Protein AF-A0A6A3SHB7-F1 (afdb_monomer_lite)

pLDDT: mean 80.16, std 18.1, range [39.59, 96.56]

Organism: NCBI:txid53985

Structure (mmCIF, N/CA/C/O backbone):
data_AF-A0A6A3SHB7-F1
#
_entry.id   AF-A0A6A3SHB7-F1
#
loop_
_atom_site.group_PDB
_atom_site.id
_atom_site.type_symbol
_atom_site.label_atom_id
_atom_site.label_alt_id
_atom_site.label_comp_id
_atom_site.label_asym_id
_atom_site.label_entity_id
_atom_site.label_seq_id
_atom_site.pdbx_PDB_ins_code
_atom_site.Cartn_x
_atom_site.Cartn_y
_atom_site.Cartn_z
_atom_site.occupancy
_atom_site.B_iso_or_equiv
_atom_site.auth_seq_id
_atom_site.auth_comp_id
_atom_site.auth_asym_id
_atom_site.auth_atom_id
_atom_site.pdbx_PDB_model_num
ATOM 1 N N . MET A 1 1 ? -2.417 3.297 26.818 1.00 39.59 1 MET A N 1
ATOM 2 C CA . MET A 1 1 ? -1.927 4.211 25.766 1.00 39.59 1 MET A CA 1
ATOM 3 C C . MET A 1 1 ? -0.865 3.460 24.987 1.00 39.59 1 MET A C 1
ATOM 5 O O . MET A 1 1 ? 0.137 3.090 25.580 1.00 39.59 1 MET A O 1
ATOM 9 N N . VAL A 1 2 ? -1.130 3.125 23.724 1.00 41.06 2 VAL A N 1
ATOM 10 C CA . VAL A 1 2 ? -0.128 2.507 22.845 1.00 41.06 2 VAL A CA 1
ATOM 11 C C . VAL A 1 2 ? 0.619 3.651 22.170 1.00 41.06 2 VAL A C 1
ATOM 13 O O . VAL A 1 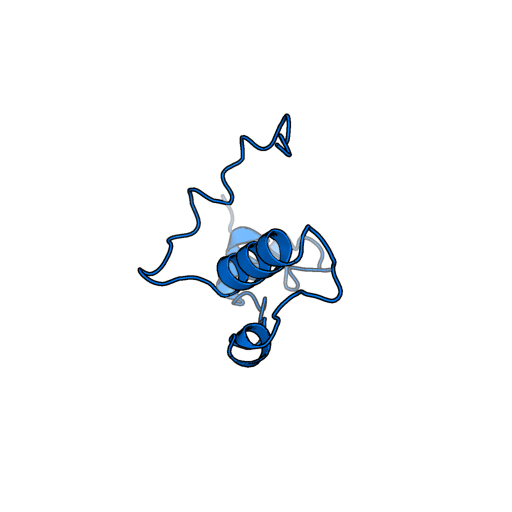2 ? 0.021 4.399 21.402 1.00 41.06 2 VAL A O 1
ATOM 16 N N . THR A 1 3 ? 1.890 3.837 22.510 1.00 46.34 3 THR A N 1
ATOM 17 C CA . THR A 1 3 ? 2.760 4.867 21.932 1.00 46.34 3 THR A CA 1
ATOM 18 C C . THR A 1 3 ? 3.790 4.209 21.026 1.00 46.34 3 THR A C 1
ATOM 20 O O . THR A 1 3 ? 4.612 3.413 21.473 1.00 46.34 3 THR A O 1
ATOM 23 N N . PHE A 1 4 ? 3.748 4.548 19.739 1.00 52.81 4 PHE A N 1
ATOM 24 C CA . PHE A 1 4 ? 4.756 4.136 18.767 1.00 52.81 4 PHE A CA 1
ATOM 25 C C . PHE A 1 4 ? 5.899 5.158 18.788 1.00 52.81 4 PHE A C 1
ATOM 27 O O . PHE A 1 4 ? 5.711 6.314 18.420 1.00 52.81 4 PHE A O 1
ATOM 34 N N . ASN A 1 5 ? 7.077 4.741 19.258 1.00 58.69 5 ASN A N 1
ATOM 35 C CA . ASN A 1 5 ? 8.207 5.627 19.578 1.00 58.69 5 ASN A CA 1
ATOM 36 C C . ASN A 1 5 ? 8.991 6.142 18.348 1.00 58.69 5 ASN A C 1
ATOM 38 O O . ASN A 1 5 ? 9.969 6.866 18.489 1.00 58.69 5 ASN A O 1
ATOM 42 N N . THR A 1 6 ? 8.599 5.772 17.128 1.00 58.16 6 THR A N 1
ATOM 43 C CA . THR A 1 6 ? 9.140 6.333 15.880 1.00 58.16 6 THR A CA 1
ATOM 44 C C . THR A 1 6 ? 8.234 5.927 14.726 1.00 58.16 6 THR A C 1
ATOM 46 O O . THR A 1 6 ? 8.255 4.791 14.273 1.00 58.16 6 THR A O 1
ATOM 49 N N . SER A 1 7 ? 7.414 6.866 14.262 1.00 49.66 7 SER A N 1
ATOM 50 C CA . SER A 1 7 ? 6.945 6.893 12.874 1.00 49.66 7 SER A CA 1
ATOM 51 C C . SER A 1 7 ? 6.608 8.336 12.502 1.00 49.66 7 SER A C 1
ATOM 53 O O . SER A 1 7 ? 5.469 8.690 12.221 1.00 49.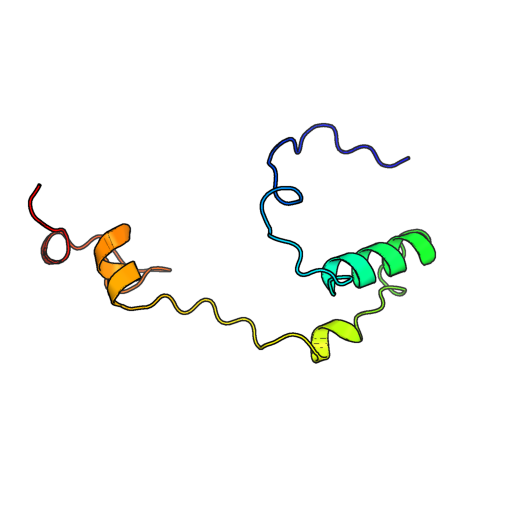66 7 SER A O 1
ATOM 55 N N . ILE A 1 8 ? 7.626 9.198 12.550 1.00 53.25 8 ILE A N 1
ATOM 56 C CA . ILE A 1 8 ? 7.556 10.595 12.086 1.00 53.25 8 ILE A CA 1
ATOM 57 C C . ILE A 1 8 ? 7.424 10.701 10.558 1.00 53.25 8 ILE A C 1
ATOM 59 O O . ILE A 1 8 ? 7.158 11.779 10.035 1.00 53.25 8 ILE A O 1
ATOM 63 N N . HIS A 1 9 ? 7.510 9.590 9.823 1.00 45.53 9 HIS A N 1
ATOM 64 C CA . HIS A 1 9 ? 7.130 9.554 8.415 1.00 45.53 9 HIS A CA 1
ATOM 65 C C . HIS A 1 9 ? 5.636 9.271 8.257 1.00 45.53 9 HIS A C 1
ATOM 67 O O . HIS A 1 9 ? 5.204 8.160 7.975 1.00 45.53 9 HIS A O 1
ATOM 73 N N . GLY A 1 10 ? 4.843 10.321 8.485 1.00 50.53 10 GLY A N 1
ATOM 74 C CA . GLY A 1 10 ? 4.139 11.010 7.398 1.00 50.53 10 GLY A CA 1
ATOM 75 C C . GLY A 1 10 ? 3.086 10.262 6.579 1.00 50.53 10 GLY A C 1
ATOM 76 O O . GLY A 1 10 ? 2.469 10.903 5.734 1.00 50.53 10 GLY A O 1
ATOM 77 N N . ALA A 1 11 ? 2.822 8.977 6.820 1.00 51.28 11 ALA A N 1
ATOM 78 C CA . ALA A 1 11 ? 1.772 8.254 6.102 1.00 51.28 11 ALA A CA 1
ATOM 79 C C . ALA A 1 11 ? 0.382 8.863 6.355 1.00 51.28 11 ALA A C 1
ATOM 81 O O . ALA A 1 11 ? -0.468 8.819 5.482 1.00 51.28 11 ALA A O 1
ATOM 82 N N . LEU A 1 12 ? 0.170 9.483 7.522 1.00 49.88 12 LEU A N 1
ATOM 83 C CA . LEU A 1 12 ? -1.099 10.126 7.877 1.00 49.88 12 LEU A CA 1
ATOM 84 C C . LEU A 1 12 ? -1.242 11.568 7.355 1.00 49.88 12 LEU A C 1
ATOM 86 O O . LEU A 1 12 ? -2.356 12.076 7.331 1.00 49.88 12 LEU A O 1
ATOM 90 N N . VAL A 1 13 ? -0.146 12.246 6.983 1.00 48.59 13 VAL A N 1
ATOM 91 C CA . VAL A 1 13 ? -0.164 13.686 6.634 1.00 48.59 13 VAL A CA 1
ATOM 92 C C . VAL A 1 13 ? -0.272 13.918 5.125 1.00 48.59 13 VAL A C 1
ATOM 94 O O . VAL A 1 13 ? -0.893 14.890 4.708 1.00 48.5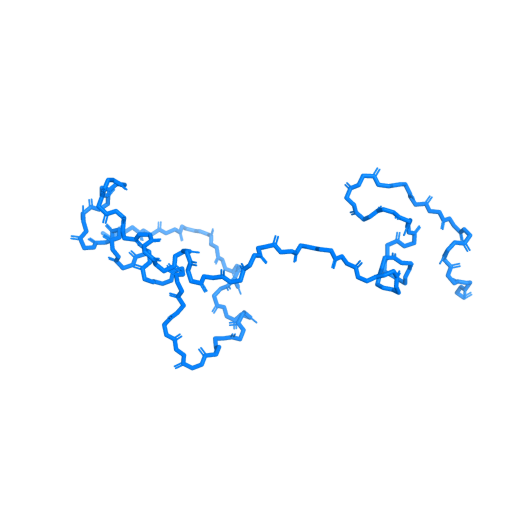9 13 VAL A O 1
ATOM 97 N N . TRP A 1 14 ? 0.318 13.043 4.304 1.00 41.78 14 TRP A N 1
ATOM 98 C CA . TRP A 1 14 ? 0.427 13.264 2.853 1.00 41.78 14 TRP A CA 1
ATOM 99 C C . TRP A 1 14 ? -0.605 12.524 2.007 1.00 41.78 14 TRP A C 1
ATOM 101 O O . TRP A 1 14 ? -0.835 12.910 0.862 1.00 41.78 14 TRP A O 1
ATOM 111 N N . THR A 1 15 ? -1.263 11.493 2.536 1.00 51.19 15 THR A N 1
ATOM 112 C CA . THR A 1 15 ? -2.455 10.962 1.874 1.00 51.19 15 THR A CA 1
ATOM 113 C C . THR A 1 15 ? -3.560 11.989 2.025 1.00 51.19 15 THR A C 1
ATOM 115 O O . THR A 1 15 ? -4.119 12.126 3.112 1.00 51.19 15 THR A O 1
ATOM 118 N N . MET A 1 16 ? -3.847 12.715 0.943 1.00 46.59 16 MET A N 1
ATOM 119 C CA . MET A 1 16 ? -5.025 13.569 0.828 1.00 46.59 16 MET A CA 1
ATOM 120 C C . MET A 1 16 ? -6.237 12.747 1.273 1.00 46.59 16 MET A C 1
ATOM 122 O O . MET A 1 16 ? -6.685 11.847 0.563 1.00 46.59 16 MET A O 1
ATOM 126 N N . MET A 1 17 ? -6.718 13.005 2.487 1.00 53.06 17 MET A N 1
ATOM 127 C CA . MET A 1 17 ? -7.999 12.494 2.932 1.00 53.06 17 MET A CA 1
ATOM 128 C C . MET A 1 17 ? -9.029 13.245 2.102 1.00 53.06 17 MET A C 1
ATOM 130 O O . MET A 1 17 ? -9.288 14.423 2.347 1.00 53.06 17 MET A O 1
ATOM 134 N N . ASP A 1 18 ? -9.603 12.571 1.105 1.00 52.81 18 ASP A N 1
ATOM 135 C CA . ASP A 1 18 ? -10.947 12.941 0.682 1.00 52.81 18 ASP A CA 1
ATOM 136 C C . ASP A 1 18 ? -11.804 13.027 1.953 1.00 52.81 18 ASP A C 1
ATOM 138 O O . ASP A 1 18 ? -11.606 12.261 2.897 1.00 52.81 18 ASP A O 1
ATOM 142 N N . SER A 1 19 ? -12.679 14.017 2.009 1.00 56.88 19 SER A N 1
ATOM 143 C CA . SER A 1 19 ? -13.365 14.556 3.193 1.00 56.88 19 SER A CA 1
ATOM 144 C C . SER A 1 19 ? -14.230 13.572 4.020 1.00 56.88 19 SER A C 1
ATOM 146 O O . SER A 1 19 ? -15.004 14.002 4.876 1.00 56.88 19 SER A O 1
ATOM 148 N N . GLY A 1 20 ? -14.101 12.256 3.813 1.00 63.94 20 GLY A N 1
ATOM 149 C CA . GLY A 1 20 ? -14.796 11.177 4.512 1.00 63.94 20 GLY A CA 1
ATOM 150 C C . GLY A 1 20 ? -13.897 10.237 5.334 1.00 63.94 20 GLY A C 1
ATOM 151 O O . GLY A 1 20 ? -12.672 10.195 5.225 1.00 63.94 20 GLY A O 1
ATOM 152 N N . THR A 1 21 ? -14.530 9.432 6.193 1.00 78.12 21 THR A N 1
ATOM 153 C CA . THR A 1 21 ? -13.860 8.366 6.956 1.00 78.12 21 THR A CA 1
ATOM 154 C C . THR A 1 21 ? -13.407 7.244 6.018 1.00 78.12 21 THR A C 1
ATOM 156 O O . THR A 1 21 ? -14.239 6.507 5.485 1.00 78.12 21 THR A O 1
ATOM 159 N N . THR A 1 22 ? -12.093 7.069 5.851 1.00 85.00 22 THR A N 1
ATOM 160 C CA . THR A 1 22 ? -11.533 5.984 5.030 1.00 85.00 22 THR A CA 1
ATOM 161 C C . THR A 1 22 ? -11.831 4.608 5.633 1.00 85.00 22 THR A C 1
ATOM 163 O O . THR A 1 22 ? -12.002 4.464 6.848 1.00 85.00 22 THR A O 1
ATOM 166 N N . CYS A 1 23 ? -11.843 3.560 4.801 1.00 90.19 23 CYS A N 1
ATOM 167 C CA . CYS A 1 23 ? -12.006 2.188 5.295 1.00 90.19 23 CYS A CA 1
ATOM 168 C C . CYS A 1 23 ? -10.905 1.800 6.301 1.00 90.19 23 CYS A C 1
ATOM 170 O O . CYS A 1 23 ? -11.189 1.169 7.316 1.00 90.19 23 CYS A O 1
ATOM 172 N N . GLY A 1 24 ? -9.669 2.274 6.097 1.00 88.00 24 GLY A N 1
ATOM 173 C CA . GLY A 1 24 ? -8.575 2.075 7.052 1.00 88.00 24 GLY A CA 1
ATOM 174 C C . GLY A 1 24 ? -8.876 2.652 8.440 1.00 88.00 24 GLY A C 1
ATOM 175 O O . GLY A 1 24 ? -8.643 1.985 9.448 1.00 88.00 24 GLY A O 1
ATOM 176 N N . VAL A 1 25 ? -9.469 3.850 8.508 1.00 89.31 25 VAL A N 1
ATOM 177 C CA . VAL A 1 25 ? -9.887 4.457 9.783 1.00 89.31 25 VAL A CA 1
ATOM 178 C C . VAL A 1 25 ? -11.047 3.682 10.419 1.00 89.31 25 VAL A C 1
ATOM 180 O O . VAL A 1 25 ? -11.034 3.490 11.633 1.00 89.31 25 VAL A O 1
ATOM 183 N N . LYS A 1 26 ? -12.011 3.175 9.633 1.00 91.12 26 LYS A N 1
ATOM 184 C CA . LYS A 1 26 ? -13.110 2.327 10.147 1.00 91.12 26 LYS A CA 1
ATOM 185 C C . LYS A 1 26 ? -12.585 1.029 10.772 1.00 91.12 26 LYS A C 1
ATOM 187 O O . LYS A 1 26 ? -12.966 0.685 11.891 1.00 91.12 26 LYS A O 1
ATOM 192 N N . ILE A 1 27 ? -11.649 0.358 10.097 1.00 94.38 27 ILE A N 1
ATOM 193 C CA . ILE A 1 27 ? -10.977 -0.842 10.616 1.00 94.38 27 ILE A CA 1
ATOM 194 C C . ILE A 1 27 ? -10.244 -0.513 11.921 1.00 94.38 27 ILE A C 1
ATOM 196 O O . ILE A 1 27 ? -10.426 -1.217 12.916 1.00 94.38 27 ILE A O 1
ATOM 200 N N . LEU A 1 28 ? -9.466 0.575 11.955 1.00 91.81 28 LEU A N 1
ATOM 201 C CA . LEU A 1 28 ? -8.745 0.995 13.159 1.00 91.81 28 LEU A CA 1
ATOM 202 C C . LEU A 1 28 ? -9.697 1.311 14.323 1.00 91.81 28 LEU A C 1
ATOM 204 O O . LEU A 1 28 ? -9.453 0.878 15.448 1.00 91.81 28 LEU A O 1
ATOM 208 N N . ALA A 1 29 ? -10.798 2.014 14.061 1.00 90.06 29 ALA A N 1
ATOM 209 C CA . ALA A 1 29 ? -11.816 2.294 15.067 1.00 90.06 29 ALA A CA 1
ATOM 210 C C . ALA A 1 29 ? -12.414 0.993 15.630 1.00 90.06 29 ALA A C 1
ATOM 212 O O . ALA A 1 29 ? -12.465 0.826 16.847 1.00 90.06 29 ALA A O 1
ATOM 213 N N . SER A 1 30 ? -12.767 0.031 14.769 1.00 95.00 30 SER A N 1
ATOM 214 C CA . SER A 1 30 ? -13.302 -1.271 15.201 1.00 95.00 30 SER A CA 1
ATOM 215 C C . SER A 1 30 ? -12.305 -2.078 16.045 1.00 95.00 30 SER A C 1
ATOM 217 O O . SER A 1 30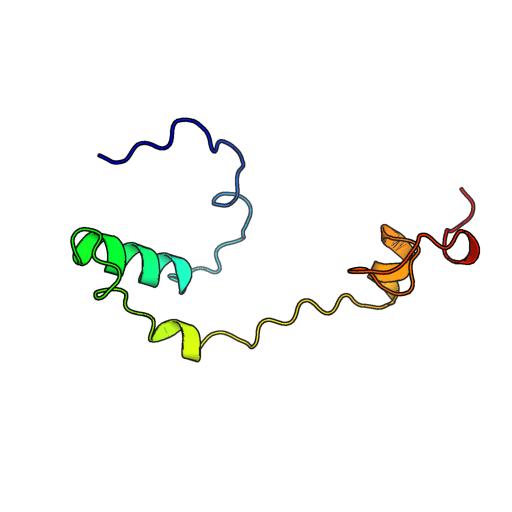 ? -12.685 -2.715 17.028 1.00 95.00 30 SER A O 1
ATOM 219 N N . TYR A 1 31 ? -11.007 -1.997 15.733 1.00 95.25 31 TYR A N 1
ATOM 220 C CA . TYR A 1 31 ? -9.949 -2.608 16.537 1.00 95.25 31 TYR A CA 1
ATOM 221 C C . TYR A 1 31 ? -9.909 -2.029 17.954 1.00 95.25 31 TYR A C 1
ATOM 223 O O . TYR A 1 31 ? -9.846 -2.773 18.932 1.00 95.25 31 TYR A O 1
ATOM 231 N N . VAL A 1 32 ? -9.982 -0.701 18.078 1.00 94.56 32 VAL A N 1
ATOM 232 C CA .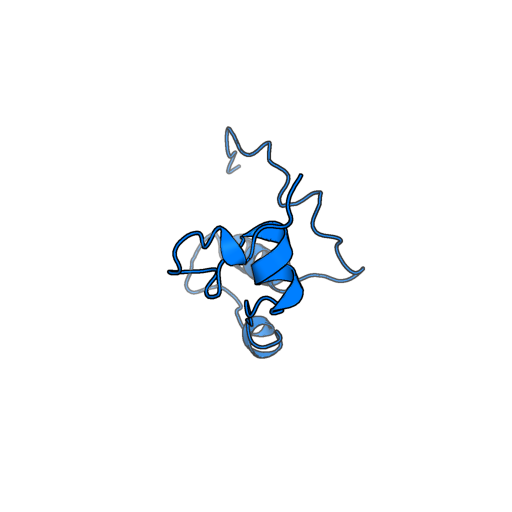 VAL A 1 32 ? -9.983 -0.020 19.380 1.00 94.56 32 VAL A CA 1
ATOM 233 C C . VAL A 1 32 ? -11.257 -0.345 20.161 1.00 94.56 32 VAL A C 1
ATOM 235 O O . VAL A 1 32 ? -11.174 -0.714 21.332 1.00 94.56 32 VAL A O 1
ATOM 238 N N . SER A 1 33 ? -12.423 -0.286 19.513 1.00 94.44 33 SER A N 1
ATOM 239 C CA . SER A 1 33 ? -13.712 -0.626 20.129 1.00 94.44 33 SER A CA 1
ATOM 240 C C . SER A 1 33 ? -13.818 -2.095 20.548 1.00 94.44 33 SER A C 1
ATOM 242 O O . SER A 1 33 ? -14.587 -2.416 21.448 1.00 94.44 33 SER A O 1
ATOM 244 N N . SER A 1 34 ? -13.033 -2.985 19.935 1.00 96.38 34 SER A N 1
ATOM 245 C CA . SER A 1 34 ? -12.945 -4.404 20.297 1.00 96.38 34 SER A CA 1
ATOM 246 C C . SER A 1 34 ? -11.805 -4.729 21.271 1.00 96.38 34 SER A C 1
ATOM 248 O O . SER A 1 34 ? -11.438 -5.898 21.407 1.00 96.38 34 SER A O 1
ATOM 250 N N . GLU A 1 35 ? -11.246 -3.730 21.965 1.00 96.12 35 GLU A N 1
ATOM 251 C CA . GLU A 1 35 ? -10.143 -3.895 22.931 1.00 96.12 35 GLU A CA 1
ATOM 252 C C . GLU A 1 35 ? -8.890 -4.540 22.310 1.00 96.12 35 GLU A C 1
ATOM 254 O O . GLU A 1 35 ? -8.156 -5.285 22.959 1.00 96.12 35 GLU A O 1
ATOM 259 N N . GLY A 1 36 ? -8.656 -4.293 21.021 1.00 93.00 36 GLY A N 1
ATOM 260 C CA . GLY A 1 36 ? -7.542 -4.867 20.275 1.00 93.00 36 GLY A CA 1
ATOM 261 C C . GLY A 1 36 ? -7.748 -6.321 19.835 1.00 93.00 36 GLY A C 1
ATOM 262 O O . GLY A 1 36 ? -6.792 -7.002 19.456 1.00 93.00 36 GLY A O 1
ATOM 263 N N . LYS A 1 37 ? -8.978 -6.845 19.869 1.00 96.56 37 LYS A N 1
ATOM 264 C CA . LYS A 1 37 ? -9.266 -8.209 19.405 1.00 96.56 37 LYS A CA 1
ATOM 265 C C . LYS A 1 37 ? -9.409 -8.221 17.887 1.00 96.56 37 LYS A C 1
ATOM 267 O O . LYS A 1 37 ? -10.392 -7.740 17.340 1.00 96.56 37 LYS A O 1
ATOM 272 N N . LEU A 1 38 ? -8.499 -8.905 17.193 1.00 94.81 38 LEU A N 1
ATOM 273 C CA . LEU A 1 38 ? -8.548 -9.037 15.727 1.00 94.81 38 LEU A CA 1
ATOM 274 C C . LEU A 1 38 ? -9.849 -9.667 15.196 1.00 94.81 38 LEU A C 1
ATOM 276 O O . LEU A 1 38 ? -10.261 -9.378 14.077 1.00 94.81 38 LEU A O 1
ATOM 280 N N . LYS A 1 39 ? -10.512 -10.511 15.999 1.00 95.25 39 LYS A N 1
ATOM 281 C CA . LYS A 1 39 ? -11.826 -11.088 15.661 1.00 95.25 39 LYS A CA 1
ATOM 282 C C . LYS A 1 39 ? -12.954 -10.050 15.633 1.00 95.25 39 LYS A C 1
ATOM 284 O O . LYS A 1 39 ? -13.981 -10.320 15.028 1.00 95.25 39 LYS A O 1
ATOM 289 N N . GLY A 1 40 ? -12.773 -8.906 16.294 1.00 92.12 40 GLY A N 1
ATOM 290 C CA . GLY A 1 40 ? -13.723 -7.795 16.324 1.00 92.12 40 GLY A CA 1
ATOM 291 C C . GLY A 1 40 ? -13.468 -6.731 15.258 1.00 92.12 40 GLY A C 1
ATOM 292 O O . GLY A 1 40 ? -14.083 -5.673 15.322 1.00 92.12 40 GLY A O 1
ATOM 293 N N . LEU A 1 41 ? -12.564 -6.984 14.302 1.00 95.94 41 LEU A N 1
ATOM 294 C CA . LEU A 1 41 ? -12.365 -6.082 13.173 1.00 95.94 41 LEU A CA 1
ATOM 295 C C . LEU A 1 41 ? -13.597 -6.078 12.272 1.00 95.94 41 LEU A C 1
ATOM 297 O O . LEU A 1 41 ? -13.956 -7.107 11.696 1.00 95.94 41 LEU A O 1
ATOM 301 N N . ASP A 1 42 ? -14.174 -4.899 12.085 1.00 95.62 42 ASP A N 1
ATOM 302 C CA . ASP A 1 42 ? -15.168 -4.668 11.051 1.00 95.62 42 ASP A CA 1
ATOM 303 C C . ASP A 1 42 ? -14.455 -4.426 9.717 1.00 95.62 42 ASP A C 1
ATOM 305 O O . ASP A 1 42 ? -13.812 -3.397 9.503 1.00 95.62 42 ASP A O 1
ATOM 309 N N . LYS A 1 43 ? -14.543 -5.417 8.827 1.00 94.94 43 LYS A N 1
ATOM 310 C CA . LYS A 1 43 ? -13.960 -5.386 7.478 1.00 94.94 43 LYS A CA 1
ATOM 311 C C . LYS A 1 43 ? -15.017 -5.200 6.391 1.00 94.94 43 LYS A C 1
ATOM 313 O O . LYS A 1 43 ? -14.693 -5.372 5.219 1.00 94.94 43 LYS A O 1
ATOM 318 N N . SER A 1 44 ? -16.259 -4.868 6.751 1.00 94.31 44 SER A N 1
ATOM 319 C CA . SER A 1 44 ? -17.354 -4.677 5.787 1.00 94.31 44 SER A CA 1
ATOM 320 C C . SER A 1 44 ? -16.986 -3.675 4.687 1.00 94.31 44 SER A C 1
ATOM 322 O O . SER A 1 44 ? -17.174 -3.961 3.508 1.00 94.31 44 SER A O 1
ATOM 324 N N . CYS A 1 45 ? -16.324 -2.574 5.056 1.00 92.31 45 CYS A N 1
ATOM 325 C CA . CYS A 1 45 ? -15.880 -1.550 4.110 1.00 92.31 45 CYS A CA 1
ATOM 326 C C . CYS A 1 45 ? -14.823 -2.024 3.101 1.00 92.31 45 CYS A C 1
ATOM 328 O O . CYS A 1 45 ? -14.637 -1.368 2.082 1.00 92.31 45 CYS A O 1
ATOM 330 N N . VAL A 1 46 ? -14.120 -3.138 3.352 1.00 92.38 46 VAL A N 1
ATOM 331 C CA . VAL A 1 46 ? -13.088 -3.649 2.431 1.00 92.38 46 VAL A CA 1
ATOM 332 C C . VAL A 1 46 ? -13.725 -4.134 1.133 1.00 92.38 46 VAL A C 1
ATOM 334 O O . VAL A 1 46 ? -13.145 -3.947 0.071 1.00 92.38 46 VAL A O 1
ATOM 337 N N . GLY A 1 47 ? -14.930 -4.706 1.205 1.00 90.44 47 GLY A N 1
ATOM 338 C CA . GLY A 1 47 ? -15.667 -5.143 0.017 1.00 90.44 47 GLY A CA 1
ATOM 339 C C . GLY A 1 47 ? -16.168 -3.990 -0.858 1.00 90.44 47 GLY A C 1
ATOM 340 O O . GLY A 1 47 ? -16.485 -4.211 -2.020 1.00 90.44 47 GLY A O 1
ATOM 341 N N . GLU A 1 48 ? -16.229 -2.774 -0.312 1.00 90.50 48 GLU A N 1
ATOM 342 C CA . GLU A 1 48 ? -16.640 -1.556 -1.024 1.00 90.50 48 GLU A CA 1
ATOM 343 C C . GLU A 1 48 ? -15.450 -0.815 -1.651 1.00 90.50 48 GLU A C 1
ATOM 345 O O . GLU A 1 48 ? -15.642 0.092 -2.461 1.00 90.50 48 GLU A O 1
ATOM 350 N N . MET A 1 49 ? -14.216 -1.164 -1.268 1.00 88.12 49 MET A N 1
ATOM 351 C CA . MET A 1 49 ? -13.024 -0.540 -1.831 1.00 88.12 49 MET A CA 1
ATOM 352 C C . MET A 1 49 ? -12.831 -0.968 -3.290 1.00 88.12 49 MET A C 1
ATOM 354 O O . MET A 1 49 ? -13.116 -2.117 -3.639 1.00 88.12 49 MET A O 1
ATOM 358 N N . PRO A 1 50 ? -12.308 -0.073 -4.147 1.00 87.88 50 PRO A N 1
ATOM 359 C CA . PRO A 1 50 ? -11.913 -0.468 -5.489 1.00 87.88 50 PRO A CA 1
ATOM 360 C C . PRO A 1 50 ? -10.891 -1.605 -5.421 1.00 87.88 50 PRO A C 1
ATOM 362 O O . PRO A 1 50 ? -10.123 -1.717 -4.459 1.00 87.88 50 PRO A O 1
ATOM 365 N N . VAL A 1 51 ? -10.879 -2.439 -6.463 1.00 88.62 51 VAL A N 1
ATOM 366 C CA . VAL A 1 51 ? -9.862 -3.481 -6.608 1.00 88.62 51 VAL A CA 1
ATOM 367 C C . VAL A 1 51 ? -8.496 -2.814 -6.545 1.00 88.62 51 VAL A C 1
ATOM 369 O O . VAL A 1 51 ? -8.245 -1.822 -7.227 1.00 88.62 51 VAL A O 1
ATOM 372 N N . PHE A 1 52 ? -7.637 -3.346 -5.681 1.00 84.25 52 PHE A N 1
ATOM 373 C CA . PHE A 1 52 ? -6.278 -2.862 -5.557 1.00 84.25 52 PHE A CA 1
ATOM 374 C C . PHE A 1 52 ? -5.526 -3.171 -6.848 1.00 84.25 52 PHE A C 1
ATOM 376 O O . PHE A 1 52 ? -5.203 -4.326 -7.124 1.00 84.25 52 PHE A O 1
ATOM 383 N N . ASP A 1 53 ? -5.291 -2.127 -7.631 1.00 86.44 53 ASP A N 1
ATOM 384 C CA . ASP A 1 53 ? -4.549 -2.179 -8.876 1.00 86.44 53 ASP A CA 1
ATOM 385 C C . ASP A 1 53 ? -3.306 -1.308 -8.725 1.00 86.44 53 ASP A C 1
ATOM 387 O O . ASP A 1 53 ? -3.396 -0.097 -8.514 1.00 86.44 53 ASP A O 1
ATOM 391 N N . LEU A 1 54 ? -2.142 -1.948 -8.763 1.00 86.50 54 LEU A N 1
ATOM 392 C CA . LEU A 1 54 ? -0.866 -1.247 -8.726 1.00 86.50 54 LEU A CA 1
ATOM 393 C C . LEU A 1 54 ? -0.326 -0.957 -10.122 1.00 86.50 54 LEU A C 1
ATOM 395 O O . LEU A 1 54 ? 0.727 -0.326 -10.194 1.00 86.50 54 LEU A O 1
ATOM 399 N N . THR A 1 55 ? -1.010 -1.389 -11.189 1.00 89.25 55 THR A N 1
ATOM 400 C CA . THR A 1 55 ? -0.528 -1.287 -12.569 1.00 89.25 55 THR A CA 1
ATOM 401 C C . THR A 1 55 ? -0.068 0.135 -12.869 1.00 89.25 55 THR A C 1
ATOM 403 O O . THR A 1 55 ? -0.849 1.086 -12.901 1.00 89.25 55 THR A O 1
ATOM 406 N N . VAL A 1 56 ? 1.234 0.278 -13.091 1.00 89.19 56 VAL A N 1
ATOM 407 C CA . VAL A 1 56 ? 1.854 1.553 -13.446 1.00 89.19 56 VAL A CA 1
ATOM 408 C C . VAL A 1 56 ? 1.680 1.760 -14.949 1.00 89.19 56 VAL A C 1
ATOM 410 O O . VAL A 1 56 ? 1.830 0.811 -15.715 1.00 89.19 56 VAL A O 1
ATOM 413 N N . SER A 1 57 ? 1.363 2.972 -15.413 1.00 91.12 57 SER A N 1
ATOM 414 C CA . SER A 1 57 ? 1.279 3.208 -16.863 1.00 91.12 57 SER A CA 1
ATOM 415 C C . SER A 1 57 ? 2.656 3.051 -17.513 1.00 91.12 57 SER A C 1
ATOM 417 O O . SER A 1 57 ? 3.660 3.414 -16.903 1.00 91.12 57 SER A O 1
ATOM 419 N N . ALA A 1 58 ? 2.709 2.559 -18.754 1.00 90.00 58 ALA A N 1
ATOM 420 C CA . ALA A 1 58 ? 3.967 2.363 -19.481 1.00 90.00 58 ALA A CA 1
ATOM 421 C C . ALA A 1 58 ? 4.847 3.628 -19.484 1.00 90.00 58 ALA A C 1
ATOM 423 O O . ALA A 1 58 ? 6.043 3.546 -19.223 1.00 90.00 58 ALA A O 1
ATOM 424 N N . ASP A 1 59 ? 4.240 4.810 -19.646 1.00 88.56 59 ASP A N 1
ATOM 425 C CA . ASP A 1 59 ? 4.959 6.085 -19.582 1.00 88.56 59 ASP A CA 1
ATOM 426 C C . ASP A 1 59 ? 5.679 6.277 -18.240 1.00 88.56 59 ASP A C 1
ATOM 428 O O . ASP A 1 59 ? 6.831 6.706 -18.210 1.00 88.56 59 ASP A O 1
ATOM 432 N N . TYR A 1 60 ? 5.035 5.953 -17.114 1.00 89.00 60 TYR A N 1
ATOM 433 C CA . TYR A 1 60 ? 5.673 6.035 -15.799 1.00 89.00 60 TYR A CA 1
ATOM 434 C C . TYR A 1 60 ? 6.755 4.962 -15.622 1.00 89.00 60 TYR A C 1
ATOM 436 O O . TYR A 1 60 ? 7.807 5.260 -15.055 1.00 89.00 60 TYR A O 1
ATOM 444 N N . GLN A 1 61 ? 6.530 3.749 -16.134 1.00 91.06 61 GLN A N 1
ATOM 445 C CA . GLN A 1 61 ? 7.512 2.660 -16.087 1.00 91.06 61 GLN A CA 1
ATOM 446 C C . GLN A 1 61 ? 8.822 3.081 -16.776 1.00 91.06 61 GLN A C 1
ATOM 448 O O . GLN A 1 61 ? 9.893 3.058 -16.166 1.00 91.06 61 GLN A O 1
ATOM 453 N N . THR A 1 62 ? 8.735 3.583 -18.008 1.00 88.56 62 THR A N 1
ATOM 454 C CA . THR A 1 62 ? 9.898 4.016 -18.793 1.00 88.56 62 THR A CA 1
ATOM 455 C C . THR A 1 62 ? 10.551 5.276 -18.212 1.00 88.56 62 THR A C 1
ATOM 457 O O . THR A 1 62 ? 11.764 5.293 -17.995 1.00 88.56 62 THR A O 1
ATOM 460 N N . ASN A 1 63 ? 9.767 6.320 -17.916 1.00 88.31 63 ASN A N 1
ATOM 461 C CA . ASN A 1 63 ? 10.320 7.627 -17.536 1.00 88.31 63 ASN A CA 1
ATOM 462 C C . ASN A 1 63 ? 10.967 7.645 -16.147 1.00 88.31 63 ASN A C 1
ATOM 464 O O . ASN A 1 63 ? 11.925 8.387 -15.941 1.00 88.31 63 ASN A O 1
ATOM 468 N N . PHE A 1 64 ? 10.450 6.868 -15.192 1.00 89.50 64 PHE A N 1
ATOM 469 C CA . PHE A 1 64 ? 10.952 6.894 -13.814 1.00 89.50 64 PHE A CA 1
ATOM 470 C C . PHE A 1 64 ? 11.836 5.703 -13.473 1.00 89.50 64 PHE A C 1
ATOM 472 O O . PHE A 1 64 ? 12.744 5.842 -12.654 1.00 89.50 64 PHE A O 1
ATOM 479 N N . PHE A 1 65 ? 11.579 4.547 -14.081 1.00 91.12 65 PHE A N 1
ATOM 480 C CA . PHE A 1 65 ? 12.262 3.305 -13.728 1.00 91.12 65 PHE A CA 1
ATOM 481 C C . PHE A 1 65 ? 13.117 2.751 -14.876 1.00 91.12 65 PHE A C 1
ATOM 483 O O . PHE A 1 65 ? 13.947 1.878 -14.632 1.00 91.12 65 PHE A O 1
ATOM 490 N N . SER A 1 66 ? 12.948 3.266 -16.105 1.00 93.56 66 SER A N 1
ATOM 491 C CA . SER A 1 66 ? 13.639 2.802 -17.320 1.00 93.56 66 SER A CA 1
ATOM 492 C C . SER A 1 66 ? 13.638 1.278 -17.431 1.00 93.56 66 SER A C 1
ATOM 494 O O . SER A 1 66 ? 14.662 0.654 -17.690 1.00 93.56 66 SER A O 1
ATOM 496 N N . THR A 1 67 ? 12.477 0.680 -17.187 1.00 93.12 67 THR A N 1
ATOM 497 C CA . THR A 1 67 ? 12.228 -0.764 -17.232 1.00 93.12 67 THR A CA 1
ATOM 498 C C . THR A 1 67 ? 10.871 -1.006 -17.883 1.00 93.12 67 THR A C 1
ATOM 500 O O . THR A 1 67 ? 9.998 -0.137 -17.836 1.00 93.12 67 THR A O 1
ATOM 503 N N . ASP A 1 68 ? 10.713 -2.187 -18.472 1.00 90.69 68 ASP A N 1
ATOM 504 C CA . ASP A 1 68 ? 9.445 -2.679 -19.023 1.00 90.69 68 ASP A CA 1
ATOM 505 C C . ASP A 1 68 ? 8.612 -3.445 -17.972 1.00 90.69 68 ASP A C 1
ATOM 507 O O . ASP A 1 68 ? 7.468 -3.808 -18.232 1.00 90.69 68 ASP A O 1
ATOM 511 N N . ASP A 1 69 ? 9.184 -3.693 -16.787 1.00 91.56 69 ASP A N 1
ATOM 512 C CA . ASP A 1 69 ? 8.486 -4.226 -15.613 1.00 91.56 69 ASP A CA 1
ATOM 513 C C . ASP A 1 69 ? 9.004 -3.538 -14.338 1.00 91.56 69 ASP A C 1
ATOM 515 O O . ASP A 1 69 ? 10.197 -3.569 -14.029 1.00 91.56 69 ASP A O 1
ATOM 519 N N . VAL A 1 70 ? 8.110 -2.877 -13.601 1.00 91.12 70 VAL A N 1
ATOM 520 C CA . VAL A 1 70 ? 8.444 -2.091 -12.397 1.00 91.12 70 VAL A CA 1
ATOM 521 C C . VAL A 1 70 ? 8.509 -2.908 -11.106 1.00 91.12 70 VAL A C 1
ATOM 523 O O . VAL A 1 70 ? 8.915 -2.365 -10.077 1.00 91.12 70 VAL A O 1
ATOM 526 N N . TYR A 1 71 ? 8.115 -4.180 -11.123 1.00 91.50 71 TYR A N 1
ATOM 527 C CA . TYR A 1 71 ? 8.123 -5.041 -9.940 1.00 91.50 71 TYR A CA 1
ATOM 528 C C . TYR A 1 71 ? 9.275 -6.040 -9.955 1.00 91.50 71 TYR A C 1
ATOM 530 O O . TYR A 1 71 ? 9.871 -6.277 -8.902 1.00 91.50 71 TYR A O 1
ATOM 538 N N . ASP A 1 72 ? 9.594 -6.614 -11.117 1.00 92.44 72 ASP A N 1
ATOM 539 C CA . ASP A 1 72 ? 10.654 -7.622 -11.256 1.00 92.44 72 ASP A CA 1
ATOM 540 C C . ASP A 1 72 ? 11.614 -7.384 -12.438 1.00 92.44 72 ASP A C 1
ATOM 542 O O . ASP A 1 72 ? 12.572 -8.142 -12.625 1.00 92.44 72 ASP A O 1
ATOM 546 N N . GLY A 1 73 ? 11.407 -6.308 -13.201 1.00 89.44 73 GLY A N 1
ATOM 547 C CA . GLY A 1 73 ? 12.223 -5.976 -14.359 1.00 89.44 73 GLY A CA 1
ATOM 548 C C . GLY A 1 73 ? 13.607 -5.433 -14.013 1.00 89.44 73 GLY A C 1
ATOM 549 O O . GLY A 1 73 ? 13.897 -4.970 -12.907 1.00 89.44 73 GLY A O 1
ATOM 550 N N . ALA A 1 74 ? 14.490 -5.485 -15.007 1.00 93.56 74 ALA A N 1
ATOM 551 C CA . ALA A 1 74 ? 15.832 -4.931 -14.923 1.00 93.56 74 ALA A CA 1
ATOM 552 C C . ALA A 1 74 ? 15.896 -3.561 -15.605 1.00 93.56 74 ALA A C 1
ATOM 554 O O . ALA A 1 74 ? 15.213 -3.308 -16.596 1.00 93.56 74 ALA A O 1
ATOM 555 N N . PHE A 1 75 ? 16.790 -2.701 -15.114 1.00 92.06 75 PHE A N 1
ATOM 556 C CA . PHE A 1 75 ? 17.083 -1.432 -15.769 1.00 92.06 75 PHE A CA 1
ATOM 557 C C . PHE A 1 75 ? 17.520 -1.657 -17.222 1.00 92.06 75 PHE A C 1
ATOM 559 O O . PHE A 1 75 ? 18.467 -2.397 -17.503 1.00 92.06 75 PHE A O 1
ATOM 566 N N . ASN A 1 76 ? 16.854 -0.966 -18.135 1.00 92.44 76 ASN A N 1
ATOM 567 C CA . ASN A 1 76 ? 17.118 -0.967 -19.559 1.00 92.44 76 ASN A CA 1
ATOM 568 C C . ASN A 1 76 ? 17.541 0.445 -19.979 1.00 92.44 76 ASN A C 1
ATOM 570 O O . ASN A 1 76 ? 16.723 1.349 -20.134 1.00 92.44 76 ASN A O 1
ATOM 574 N N . SER A 1 77 ? 18.841 0.636 -20.207 1.00 90.81 77 SER A N 1
ATOM 575 C CA . SER A 1 77 ? 19.399 1.933 -20.613 1.00 90.81 77 SER A CA 1
ATOM 576 C C . SER A 1 77 ? 18.833 2.452 -21.935 1.00 90.81 77 SER A C 1
ATOM 578 O O . SER A 1 77 ? 18.827 3.659 -22.157 1.00 90.81 77 SER A O 1
ATOM 580 N N . SER A 1 78 ? 18.311 1.576 -22.797 1.00 90.62 78 SER A N 1
ATOM 581 C CA . SER A 1 78 ? 17.662 1.981 -24.052 1.00 90.62 78 SER A CA 1
ATOM 582 C C . SER A 1 78 ? 16.345 2.727 -23.818 1.00 90.62 78 SER A C 1
ATOM 584 O O . SER A 1 78 ? 15.890 3.449 -24.699 1.00 90.62 78 SER A O 1
ATOM 586 N N . LEU A 1 79 ? 15.740 2.545 -22.640 1.00 87.56 79 LEU A N 1
ATOM 587 C CA . LEU A 1 79 ? 14.529 3.232 -22.192 1.00 87.56 79 LEU A CA 1
ATOM 588 C C . LEU A 1 79 ? 14.838 4.527 -21.432 1.00 87.56 79 LEU A C 1
ATOM 590 O O . LEU A 1 79 ? 13.939 5.329 -21.192 1.00 87.56 79 LEU A O 1
ATOM 59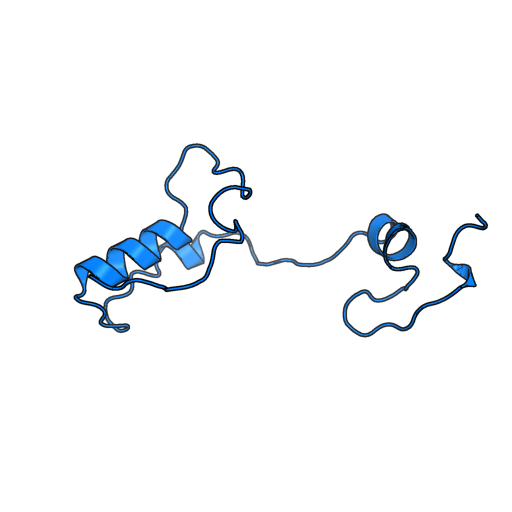4 N N . SER A 1 80 ? 16.099 4.745 -21.048 1.00 82.25 80 SER A N 1
ATOM 595 C CA . SER A 1 80 ? 16.517 5.983 -20.395 1.00 82.25 80 SER A CA 1
ATOM 596 C C . SER A 1 80 ? 16.727 7.082 -21.437 1.00 82.25 80 SER A C 1
ATOM 598 O O . SER A 1 80 ? 17.411 6.881 -22.442 1.00 82.25 80 SER A O 1
ATOM 600 N N . SER A 1 81 ? 16.129 8.256 -21.218 1.00 68.56 81 SER A N 1
ATOM 601 C CA . SER A 1 81 ? 16.407 9.419 -22.067 1.00 68.56 81 SER A CA 1
ATOM 602 C C . SER A 1 81 ? 17.864 9.868 -21.865 1.00 68.56 81 SER A C 1
ATOM 604 O O . SER A 1 81 ? 18.314 9.906 -20.717 1.00 68.56 81 SER A O 1
ATOM 606 N N . PRO A 1 82 ? 18.611 10.225 -22.930 1.00 61.72 82 PRO A N 1
ATOM 607 C CA . PRO A 1 82 ? 19.937 10.809 -22.769 1.00 61.72 82 PRO A CA 1
ATOM 608 C C . PRO A 1 82 ? 19.819 12.123 -21.988 1.00 61.72 82 PRO A C 1
ATOM 610 O O . PRO A 1 82 ? 18.989 12.968 -22.329 1.00 61.72 82 PRO A O 1
ATOM 613 N N . GLN A 1 83 ? 20.627 12.261 -20.937 1.00 52.94 83 GLN A N 1
ATOM 614 C CA . GLN A 1 83 ? 20.750 13.489 -20.149 1.00 52.94 83 GLN A CA 1
ATOM 615 C C . GLN A 1 83 ? 21.581 14.547 -20.879 1.00 52.94 83 GLN A C 1
ATOM 617 O O . GLN A 1 83 ? 22.568 14.159 -21.547 1.00 52.94 83 GLN A O 1
#

Sequence (83 aa):
MVTFNTSIHGALVWTMMDSGTTCGVKILASYVSSEGKLKGLDKSCVGEMPVFDLTVSADYQTNFFSTDDVYDGAFNSSLSSPQ

Radius of gyration: 19.35 Å; chains: 1; bounding box: 38×26×50 Å

Foldseek 3Di:
DDDDPDDPPDPVPPPPPPPDQDLVNQQVVQCVVVVNDPVSGDNVCVVVDPDDDPDDDCCCCLAPVVFPDPPPTDHDCVSYDDD

Secondary structure (DSSP, 8-state):
----S---S-HHHHS---SS--HHHHHHHHHHHTTT-GGG---GGGGGSPP------HHHIIIII-SS-TTTPPP-GGGSPP-